Protein AF-A0A965QGJ0-F1 (afdb_monomer_lite)

Structure (mmCIF, N/CA/C/O backbone):
data_AF-A0A965QGJ0-F1
#
_entry.id   AF-A0A965QGJ0-F1
#
loop_
_atom_site.group_PDB
_atom_site.id
_atom_site.type_symbol
_atom_site.label_atom_id
_atom_site.label_alt_id
_atom_site.label_comp_id
_atom_site.label_asym_id
_atom_site.label_entity_id
_atom_site.label_seq_id
_atom_site.pdbx_PDB_ins_code
_atom_site.Cartn_x
_atom_site.Cartn_y
_atom_site.Cartn_z
_atom_site.occupancy
_atom_site.B_iso_or_equiv
_atom_site.auth_seq_id
_atom_site.auth_comp_id
_atom_site.auth_asym_id
_atom_site.auth_atom_id
_atom_site.pdbx_PDB_model_num
ATOM 1 N N . SER A 1 1 ? 8.581 -2.691 -11.499 1.00 82.69 1 SER A N 1
ATOM 2 C CA . SER A 1 1 ? 7.361 -1.918 -11.799 1.00 82.69 1 SER A CA 1
ATOM 3 C C . SER A 1 1 ? 7.189 -0.860 -10.722 1.00 82.69 1 SER A C 1
ATOM 5 O O . SER A 1 1 ? 7.813 -0.966 -9.675 1.00 82.69 1 SER A O 1
ATOM 7 N N . ASN A 1 2 ? 6.398 0.169 -10.992 1.00 88.56 2 ASN A N 1
ATOM 8 C CA . ASN A 1 2 ? 5.977 1.185 -10.043 1.00 88.56 2 ASN A CA 1
ATOM 9 C C . ASN A 1 2 ? 4.496 0.913 -9.718 1.00 88.56 2 ASN A C 1
ATOM 11 O O . ASN A 1 2 ? 3.685 0.806 -10.634 1.00 88.56 2 ASN A O 1
ATOM 15 N N . ALA A 1 3 ? 4.162 0.735 -8.443 1.00 91.25 3 ALA A N 1
ATOM 16 C CA . ALA A 1 3 ? 2.790 0.564 -7.985 1.00 91.25 3 ALA A CA 1
ATOM 17 C C . ALA A 1 3 ? 2.453 1.708 -7.029 1.00 91.25 3 ALA A C 1
ATOM 19 O O . ALA A 1 3 ? 3.197 1.960 -6.083 1.00 91.25 3 ALA A O 1
ATOM 20 N N . ASN A 1 4 ? 1.341 2.391 -7.284 1.00 92.56 4 ASN A N 1
ATOM 21 C CA . ASN A 1 4 ? 0.876 3.536 -6.514 1.00 92.56 4 ASN A CA 1
ATOM 22 C C . ASN A 1 4 ? -0.540 3.265 -6.013 1.00 92.56 4 ASN A C 1
ATOM 24 O O . ASN A 1 4 ? -1.401 2.832 -6.783 1.00 92.56 4 ASN A O 1
ATOM 28 N N . VAL A 1 5 ? -0.784 3.591 -4.747 1.00 93.62 5 VAL A N 1
ATOM 29 C CA . VAL A 1 5 ? -2.118 3.575 -4.146 1.00 93.62 5 VAL A CA 1
ATOM 30 C C . VAL A 1 5 ? -2.441 4.984 -3.663 1.00 93.62 5 VAL A C 1
ATOM 32 O O . VAL A 1 5 ? -1.705 5.556 -2.860 1.00 93.62 5 VAL A O 1
ATOM 35 N N . LEU A 1 6 ? -3.533 5.550 -4.166 1.00 93.69 6 LEU A N 1
ATOM 36 C CA . LEU A 1 6 ? -4.090 6.819 -3.712 1.00 93.69 6 LEU A CA 1
ATOM 37 C C . LEU A 1 6 ? -5.013 6.550 -2.521 1.00 93.69 6 LEU A C 1
ATOM 39 O O . LEU A 1 6 ? -5.943 5.749 -2.615 1.00 93.69 6 LEU A O 1
ATOM 43 N N . LEU A 1 7 ? -4.738 7.202 -1.390 1.00 92.06 7 LEU A N 1
ATOM 44 C CA . LEU A 1 7 ? -5.453 6.964 -0.127 1.00 92.06 7 LEU A CA 1
ATOM 45 C C . LEU A 1 7 ? -6.597 7.955 0.131 1.00 92.06 7 LEU A C 1
ATOM 47 O O . LEU A 1 7 ? -7.404 7.724 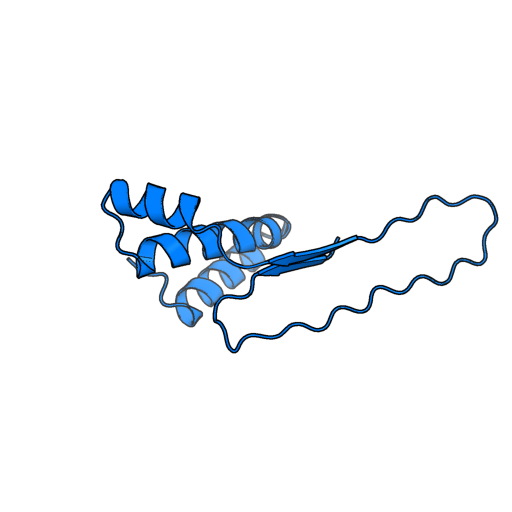1.032 1.00 92.06 7 LEU A O 1
ATOM 51 N N . SER A 1 8 ? -6.675 9.034 -0.648 1.00 90.94 8 SER A N 1
ATOM 52 C CA . SER A 1 8 ? -7.722 10.056 -0.581 1.00 90.94 8 SER A CA 1
ATOM 53 C C . SER A 1 8 ? -8.050 10.591 -1.974 1.00 90.94 8 SER A C 1
ATOM 55 O O . SER A 1 8 ? -7.258 10.435 -2.904 1.00 90.94 8 SER A O 1
ATOM 57 N N . ASP A 1 9 ? -9.199 11.251 -2.102 1.00 88.75 9 ASP A N 1
ATOM 58 C CA . ASP A 1 9 ? -9.654 11.841 -3.369 1.00 88.75 9 ASP A CA 1
ATOM 59 C C . ASP A 1 9 ? -8.792 13.036 -3.810 1.00 88.75 9 ASP A C 1
ATOM 61 O O . ASP A 1 9 ? -8.653 13.300 -5.001 1.00 88.75 9 ASP A O 1
ATOM 65 N N . ASP A 1 10 ? -8.152 13.714 -2.854 1.00 94.06 10 ASP A N 1
ATOM 66 C CA . ASP A 1 10 ? -7.226 14.823 -3.113 1.00 94.06 10 ASP A CA 1
ATOM 67 C C . ASP A 1 10 ? -5.792 14.353 -3.427 1.00 94.06 10 ASP A C 1
ATOM 69 O O . ASP A 1 10 ? -4.909 15.165 -3.725 1.00 94.06 10 ASP A O 1
ATOM 73 N N . ALA A 1 11 ? -5.513 13.049 -3.322 1.00 93.38 11 ALA A N 1
ATOM 74 C CA . ALA A 1 11 ? -4.183 12.519 -3.577 1.00 93.38 11 ALA A CA 1
ATOM 75 C C . ALA A 1 11 ? -3.887 12.488 -5.081 1.00 93.38 11 ALA A C 1
ATOM 77 O O . ALA A 1 11 ? -4.696 12.055 -5.898 1.00 93.38 11 ALA A O 1
ATOM 78 N N . SER A 1 12 ? -2.670 12.885 -5.450 1.00 92.75 12 SER A N 1
ATOM 79 C CA . SER A 1 12 ? -2.182 12.792 -6.824 1.00 92.75 12 SER A CA 1
ATOM 80 C C . SER A 1 12 ? -0.798 12.158 -6.862 1.00 92.75 12 SER A C 1
ATOM 82 O O . SER A 1 12 ? -0.008 12.280 -5.925 1.00 92.75 12 SER A O 1
ATOM 84 N N . VAL A 1 13 ? -0.501 11.461 -7.958 1.00 93.50 13 VAL A N 1
ATOM 85 C CA . VAL A 1 13 ? 0.811 10.863 -8.207 1.00 93.50 13 VAL A CA 1
ATOM 86 C C . VAL A 1 13 ? 1.217 11.107 -9.652 1.00 93.50 13 VAL A C 1
ATOM 88 O O . VAL A 1 13 ? 0.417 10.952 -10.571 1.00 93.50 13 VAL A O 1
ATOM 91 N N . ASN A 1 14 ? 2.477 11.481 -9.855 1.00 90.88 14 ASN A N 1
ATOM 92 C CA . ASN A 1 14 ? 3.058 11.680 -11.177 1.00 90.88 14 ASN A CA 1
ATOM 93 C C . ASN A 1 14 ? 4.104 10.592 -11.413 1.00 90.88 14 ASN A C 1
ATOM 95 O O . ASN A 1 14 ? 5.086 10.503 -10.679 1.00 90.88 14 ASN A O 1
ATOM 99 N N . SER A 1 15 ? 3.899 9.762 -12.435 1.00 87.81 15 SER A N 1
ATOM 100 C CA . SER A 1 15 ? 4.825 8.690 -12.805 1.00 87.81 15 SER A CA 1
ATOM 101 C C . SER A 1 15 ? 5.259 8.870 -14.255 1.00 87.81 15 SER A C 1
ATOM 103 O O . SER A 1 15 ? 4.419 8.913 -15.151 1.00 87.81 15 SER A O 1
ATOM 105 N N . LYS A 1 16 ? 6.570 8.986 -14.486 1.00 87.25 16 LYS A N 1
ATOM 106 C CA . LYS A 1 16 ? 7.169 9.150 -15.817 1.00 87.25 16 LYS A CA 1
ATOM 107 C C . LYS A 1 16 ? 8.239 8.071 -16.036 1.00 87.25 16 LYS A C 1
ATOM 109 O O . LYS A 1 16 ? 9.406 8.313 -15.735 1.00 87.25 16 LYS A O 1
ATOM 114 N N . PRO A 1 17 ? 7.863 6.852 -16.463 1.00 82.81 17 PRO A N 1
ATOM 115 C CA . PRO A 1 17 ? 8.842 5.828 -16.801 1.00 82.81 17 PRO A CA 1
ATOM 116 C C . PRO A 1 17 ? 9.514 6.175 -18.136 1.00 82.81 17 PRO A C 1
ATOM 118 O O . PRO A 1 17 ? 8.836 6.359 -19.143 1.00 82.81 17 PRO A O 1
ATOM 121 N N . GLU A 1 18 ? 10.842 6.240 -18.150 1.00 86.19 18 GLU A N 1
ATOM 122 C CA . GLU A 1 18 ? 11.637 6.504 -19.353 1.00 86.19 18 GLU A CA 1
ATOM 123 C C . GLU A 1 18 ? 12.730 5.442 -19.493 1.00 86.19 18 GLU A C 1
ATOM 125 O O . GLU A 1 18 ? 13.313 4.999 -18.503 1.00 86.19 18 GLU A O 1
ATOM 130 N N . LEU A 1 19 ? 12.979 5.007 -20.728 1.00 85.38 19 LEU A N 1
ATOM 131 C CA . LEU A 1 19 ? 14.059 4.090 -21.079 1.00 85.38 19 LEU A CA 1
ATOM 132 C C . LEU A 1 19 ? 14.720 4.589 -22.362 1.00 85.38 19 LEU A C 1
ATOM 134 O O . LEU A 1 19 ? 14.054 4.719 -23.387 1.00 85.38 19 LEU A O 1
ATOM 138 N N . GLU A 1 20 ? 16.030 4.801 -22.318 1.00 82.00 20 GLU A N 1
ATOM 139 C CA . GLU A 1 20 ? 16.854 4.999 -23.508 1.00 82.00 20 GLU A CA 1
ATOM 140 C C . GLU A 1 20 ? 17.665 3.724 -23.756 1.00 82.00 20 GLU A C 1
ATOM 142 O O . GLU A 1 20 ? 18.445 3.298 -22.902 1.00 82.00 20 GLU A O 1
ATOM 147 N N . ILE A 1 21 ? 17.453 3.080 -24.906 1.00 84.75 21 ILE A N 1
ATOM 148 C CA . ILE A 1 21 ? 18.085 1.801 -25.252 1.00 84.75 21 ILE A CA 1
ATOM 149 C C . ILE A 1 21 ? 18.922 1.978 -26.514 1.00 84.75 21 ILE A C 1
ATOM 151 O O . ILE A 1 21 ? 18.393 2.242 -27.589 1.00 84.75 21 ILE A O 1
ATOM 155 N N . TYR A 1 22 ? 20.232 1.773 -26.376 1.00 81.06 22 TYR A N 1
ATOM 156 C CA . TYR A 1 22 ? 21.216 1.927 -27.455 1.00 81.06 22 TYR A CA 1
ATOM 157 C C . TYR A 1 22 ? 21.789 0.587 -27.958 1.00 81.06 22 TYR A C 1
ATOM 159 O O . TYR A 1 22 ? 22.742 0.573 -28.733 1.00 81.06 22 TYR A O 1
ATOM 167 N N . ALA A 1 23 ? 21.244 -0.546 -27.501 1.00 87.75 23 ALA A N 1
ATOM 168 C CA . ALA A 1 23 ? 21.747 -1.889 -27.793 1.00 87.75 23 ALA A CA 1
ATOM 169 C C . ALA A 1 23 ? 20.730 -2.730 -28.582 1.00 87.75 23 ALA A C 1
ATOM 171 O O . ALA A 1 23 ? 19.523 -2.592 -28.399 1.00 87.75 23 ALA A O 1
ATOM 172 N N . ASN A 1 24 ? 21.238 -3.629 -29.432 1.00 74.12 24 ASN A N 1
ATOM 173 C CA . ASN A 1 24 ? 20.435 -4.360 -30.421 1.00 74.12 24 ASN A CA 1
ATOM 174 C C . ASN A 1 24 ? 19.792 -5.660 -29.902 1.00 74.12 24 ASN A C 1
ATOM 176 O O . ASN A 1 24 ? 18.939 -6.209 -30.592 1.00 74.12 24 ASN A O 1
ATOM 180 N N . ASP A 1 25 ? 20.177 -6.156 -28.722 1.00 76.56 25 ASP A N 1
ATOM 181 C CA . ASP A 1 25 ? 19.645 -7.413 -28.171 1.00 76.56 25 ASP A CA 1
ATOM 182 C C . ASP A 1 25 ? 19.352 -7.291 -26.671 1.00 76.56 25 ASP A C 1
ATOM 184 O O . ASP A 1 25 ? 20.080 -7.790 -25.813 1.00 76.56 25 ASP A O 1
ATOM 188 N N . VAL A 1 26 ? 18.296 -6.544 -26.342 1.00 83.81 26 VAL A N 1
ATOM 189 C CA . VAL A 1 26 ? 17.818 -6.406 -24.963 1.00 83.81 26 VAL A CA 1
ATOM 190 C C . VAL A 1 26 ? 16.306 -6.579 -24.884 1.00 83.81 26 VAL A C 1
ATOM 192 O O . VAL A 1 26 ? 15.556 -6.131 -25.750 1.00 83.81 26 VAL A O 1
ATOM 195 N N . LYS A 1 27 ? 15.844 -7.204 -23.797 1.00 78.56 27 LYS A N 1
ATOM 196 C CA . LYS A 1 27 ? 14.441 -7.171 -23.376 1.00 78.56 27 LYS A CA 1
ATOM 197 C C . LYS A 1 27 ? 14.333 -6.256 -22.173 1.00 78.56 27 LYS A C 1
ATOM 199 O O . LYS A 1 27 ? 14.863 -6.563 -21.108 1.00 78.56 27 LYS A O 1
ATOM 204 N N . CYS A 1 28 ? 13.624 -5.151 -22.342 1.00 81.06 28 CYS A N 1
ATOM 205 C CA . CYS A 1 28 ? 13.368 -4.208 -21.267 1.00 81.06 28 CYS A CA 1
ATOM 206 C C . CYS A 1 28 ? 11.863 -4.023 -21.105 1.00 81.06 28 CYS A C 1
ATOM 208 O O . CYS A 1 28 ? 11.128 -3.905 -22.082 1.00 81.06 28 CYS A O 1
ATOM 210 N N . SER A 1 29 ? 11.414 -3.984 -19.857 1.00 82.50 29 SER A N 1
ATOM 211 C CA . SER A 1 29 ? 10.029 -3.698 -19.505 1.00 82.50 29 SER A CA 1
ATOM 212 C C . SER A 1 29 ? 10.001 -2.709 -18.355 1.00 82.50 29 SER A C 1
ATOM 214 O O . SER A 1 29 ? 10.733 -2.866 -17.377 1.00 82.50 29 SER A O 1
ATOM 216 N N . HIS A 1 30 ? 9.105 -1.741 -18.439 1.00 84.81 30 HIS A N 1
ATOM 217 C CA . HIS A 1 30 ? 8.658 -0.951 -17.305 1.00 84.81 30 HIS A CA 1
ATOM 218 C C . HIS A 1 30 ? 7.144 -1.119 -17.187 1.00 84.81 30 HIS A C 1
ATOM 220 O O . HIS A 1 30 ? 6.462 -1.470 -18.145 1.00 84.81 30 HIS A O 1
ATOM 226 N N . GLY A 1 31 ? 6.614 -0.879 -15.999 1.00 83.56 31 GLY A N 1
ATOM 227 C CA . GLY A 1 31 ? 5.179 -0.890 -15.762 1.00 83.56 31 GLY A CA 1
ATOM 228 C C . GLY A 1 31 ? 4.893 0.042 -14.608 1.00 83.56 31 GLY A C 1
ATOM 229 O O . GLY A 1 31 ? 5.630 0.000 -13.621 1.00 83.56 31 GLY A O 1
ATOM 230 N N . SER A 1 32 ? 3.879 0.887 -14.755 1.00 88.31 32 SER A N 1
ATOM 231 C CA . SER A 1 32 ? 3.387 1.776 -13.709 1.00 88.31 32 SER A CA 1
ATOM 232 C C . SER A 1 32 ? 1.894 1.528 -13.535 1.00 88.31 32 SER A C 1
ATOM 234 O O . SER A 1 32 ? 1.163 1.515 -14.521 1.00 88.31 32 SER A O 1
ATOM 236 N N . THR A 1 33 ? 1.456 1.248 -12.312 1.00 90.31 33 THR A N 1
ATOM 237 C CA . THR A 1 33 ? 0.046 1.036 -11.960 1.00 90.31 33 THR A CA 1
ATOM 238 C C . THR A 1 33 ? -0.331 2.037 -10.884 1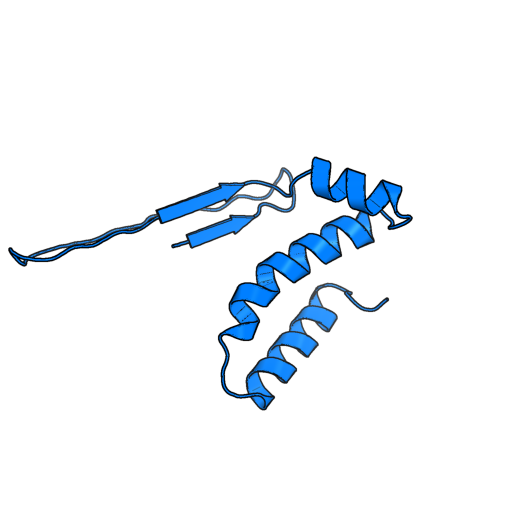.00 90.31 33 THR A C 1
ATOM 240 O O . THR A 1 33 ? 0.420 2.222 -9.928 1.00 90.31 33 THR A O 1
ATOM 243 N N . THR A 1 34 ? -1.489 2.668 -11.031 1.00 90.31 34 THR A N 1
ATOM 244 C CA . THR A 1 34 ? -2.040 3.598 -10.045 1.00 90.31 34 THR A CA 1
ATOM 245 C C . THR A 1 34 ? -3.501 3.250 -9.825 1.00 90.31 34 THR A C 1
ATOM 247 O O . THR A 1 34 ? -4.240 3.087 -10.795 1.00 90.31 34 THR A O 1
ATOM 250 N N . GLY A 1 35 ? -3.912 3.142 -8.567 1.00 90.94 35 GLY A N 1
ATOM 251 C CA . GLY A 1 35 ? -5.296 2.873 -8.192 1.00 90.94 35 GLY A CA 1
ATOM 252 C C . GLY A 1 35 ? -5.611 3.364 -6.786 1.00 90.94 35 GLY A C 1
ATOM 253 O O . GLY A 1 35 ? -4.766 3.964 -6.126 1.00 90.94 35 GLY A O 1
ATOM 254 N N . GLN A 1 36 ? -6.833 3.111 -6.339 1.00 92.62 36 GLN A N 1
ATOM 255 C CA . GLN A 1 36 ? -7.262 3.312 -4.955 1.00 92.62 36 GLN A CA 1
ATOM 256 C C . GLN A 1 36 ? -7.299 1.962 -4.224 1.00 92.62 36 GLN A C 1
ATOM 258 O O . GLN A 1 36 ? -7.032 0.916 -4.821 1.00 92.62 36 GLN A O 1
ATOM 263 N N . LEU A 1 37 ? -7.597 1.984 -2.923 1.00 93.12 37 LEU A N 1
ATOM 264 C CA . LEU A 1 37 ? -7.849 0.757 -2.168 1.00 93.12 37 LEU A CA 1
ATOM 265 C C . LEU A 1 37 ? -9.056 0.010 -2.753 1.00 93.12 37 LEU A C 1
ATOM 267 O O . LEU A 1 37 ? -10.027 0.626 -3.186 1.00 93.12 37 LEU A O 1
ATOM 271 N N . ASP A 1 38 ? -8.986 -1.320 -2.750 1.00 92.62 38 ASP A N 1
ATOM 272 C CA . ASP A 1 38 ? -10.098 -2.172 -3.167 1.00 92.62 38 ASP A CA 1
ATOM 273 C C . ASP A 1 38 ? -11.228 -2.091 -2.130 1.00 92.62 38 ASP A C 1
ATOM 275 O O . ASP A 1 38 ? -11.117 -2.607 -1.013 1.00 92.62 38 ASP A O 1
ATOM 279 N N . GLU A 1 39 ? -12.315 -1.415 -2.495 1.00 94.12 39 GLU A N 1
ATOM 280 C CA . GLU A 1 39 ? -13.464 -1.217 -1.614 1.00 94.12 39 GLU A CA 1
ATOM 281 C C . GLU A 1 39 ? -14.206 -2.532 -1.310 1.00 94.12 39 GLU A C 1
ATOM 283 O O . GLU A 1 39 ? -14.789 -2.650 -0.230 1.00 94.12 39 GLU A O 1
ATOM 288 N N . ASP A 1 40 ? -14.110 -3.562 -2.161 1.00 96.75 40 ASP A N 1
ATOM 289 C CA . ASP A 1 40 ? -14.653 -4.891 -1.852 1.00 96.75 40 ASP A CA 1
ATOM 290 C C . ASP A 1 40 ? -13.826 -5.567 -0.750 1.00 96.75 40 ASP A C 1
ATOM 292 O O . ASP A 1 40 ? -14.377 -6.184 0.169 1.00 96.75 40 ASP A O 1
ATOM 296 N N . ALA A 1 41 ? -12.499 -5.399 -0.777 1.00 95.44 41 ALA A N 1
ATOM 297 C CA . ALA A 1 41 ? -11.617 -5.869 0.289 1.00 95.44 41 ALA A CA 1
ATOM 298 C C . ALA A 1 41 ? -11.865 -5.114 1.608 1.00 95.44 41 ALA A C 1
ATOM 300 O O . ALA A 1 41 ? -11.928 -5.734 2.677 1.00 95.44 41 ALA A O 1
ATOM 301 N N . VAL A 1 42 ? -12.068 -3.791 1.547 1.00 95.94 42 VAL A N 1
ATOM 302 C CA . VAL A 1 42 ? -12.461 -2.979 2.712 1.00 95.94 42 VAL A CA 1
ATOM 303 C C . VAL A 1 42 ? -13.797 -3.472 3.267 1.00 95.94 42 VAL A C 1
ATOM 305 O O . VAL A 1 42 ? -13.901 -3.745 4.465 1.00 95.94 42 VAL A O 1
ATOM 308 N N . PHE A 1 43 ? -14.810 -3.642 2.415 1.00 96.88 43 PHE A N 1
ATOM 309 C CA . PHE A 1 43 ? -16.127 -4.151 2.796 1.00 96.88 43 PHE A CA 1
ATOM 310 C C . PHE A 1 43 ? -16.037 -5.535 3.449 1.00 96.88 43 PHE A C 1
ATOM 312 O O . PHE A 1 43 ? -16.625 -5.768 4.507 1.00 96.88 43 PHE A O 1
ATOM 319 N N . TYR A 1 44 ? -15.247 -6.440 2.876 1.00 97.69 44 TYR A N 1
ATOM 320 C CA . TYR A 1 44 ? -15.045 -7.791 3.391 1.00 97.69 44 TYR A CA 1
ATOM 321 C C . TYR A 1 44 ? -14.406 -7.814 4.787 1.00 97.69 44 TYR A C 1
ATOM 323 O O . TYR A 1 44 ? -14.833 -8.582 5.657 1.00 97.69 44 TYR A O 1
ATOM 331 N N . LEU A 1 45 ? -13.398 -6.969 5.025 1.00 97.31 45 LEU A N 1
ATOM 332 C CA . LEU A 1 45 ? -12.766 -6.821 6.340 1.00 97.31 45 LEU A CA 1
ATOM 333 C C . LEU A 1 45 ? -13.728 -6.198 7.355 1.00 97.31 45 LEU A C 1
ATOM 335 O O . LEU A 1 45 ? -13.807 -6.656 8.497 1.00 97.31 45 LEU A O 1
ATOM 339 N N . ARG A 1 46 ? -14.519 -5.207 6.934 1.00 97.38 46 ARG A N 1
ATOM 340 C CA . ARG A 1 46 ? -15.560 -4.602 7.774 1.00 97.38 46 ARG A CA 1
ATOM 341 C C . ARG A 1 46 ? -16.637 -5.603 8.175 1.00 97.38 46 ARG A C 1
ATOM 343 O O . ARG A 1 46 ? -17.016 -5.651 9.341 1.00 97.38 46 ARG A O 1
ATOM 350 N N . ALA A 1 47 ? -17.076 -6.458 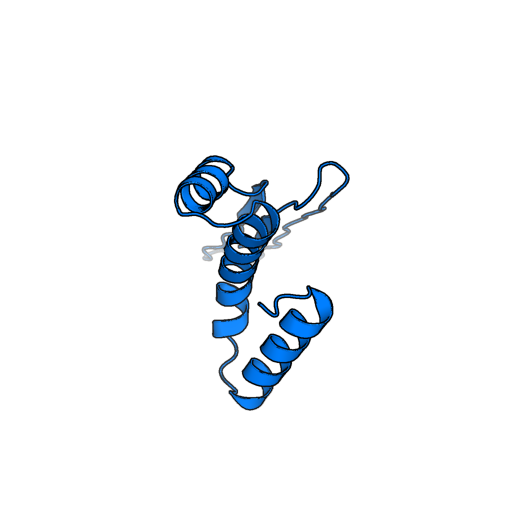7.252 1.00 97.69 47 ALA A N 1
ATOM 351 C CA . ALA A 1 47 ? -18.020 -7.539 7.539 1.00 97.69 47 ALA A CA 1
ATOM 352 C C . ALA A 1 47 ? -17.477 -8.552 8.569 1.00 97.69 47 ALA A C 1
ATOM 354 O O . ALA A 1 47 ? -18.252 -9.247 9.223 1.00 97.69 47 ALA A O 1
ATOM 355 N N . ARG A 1 48 ? -16.151 -8.612 8.752 1.00 97.00 48 ARG A N 1
ATOM 356 C CA . ARG A 1 48 ? -15.467 -9.412 9.783 1.00 97.00 48 ARG A CA 1
ATOM 357 C C . ARG A 1 48 ? -15.241 -8.672 11.103 1.00 97.00 48 ARG A C 1
ATOM 359 O O . ARG A 1 48 ? -14.561 -9.198 11.978 1.00 97.00 48 ARG A O 1
ATOM 366 N N . GLY A 1 49 ? -15.820 -7.485 11.266 1.00 96.06 49 GLY A N 1
ATOM 367 C CA . GLY A 1 49 ? -15.793 -6.728 12.516 1.00 96.06 49 GLY A CA 1
ATOM 368 C C . GLY A 1 49 ? -14.673 -5.695 12.621 1.00 96.06 49 GLY A C 1
ATOM 369 O O . GLY A 1 49 ? -14.536 -5.076 13.674 1.00 96.06 49 GLY A O 1
ATOM 370 N N . LEU A 1 50 ? -13.888 -5.465 11.563 1.00 96.25 50 LEU A N 1
ATOM 371 C CA . LEU A 1 50 ? -12.928 -4.361 11.562 1.00 96.25 50 LEU A CA 1
ATOM 372 C C . LEU A 1 50 ? -13.652 -3.028 11.358 1.00 96.25 50 LEU A C 1
ATOM 374 O O . LEU A 1 50 ? -14.575 -2.910 10.550 1.00 96.25 50 LEU A O 1
ATOM 378 N N . SER A 1 51 ? -13.187 -1.990 12.055 1.00 95.75 51 SER A N 1
ATOM 379 C CA . SER A 1 51 ? -13.575 -0.623 11.708 1.00 95.75 51 SER A CA 1
ATOM 380 C C . SER A 1 51 ? -13.090 -0.289 10.294 1.00 95.75 51 SER A C 1
ATOM 382 O O . SER A 1 51 ? -12.116 -0.864 9.807 1.00 95.75 51 SER A O 1
ATOM 384 N N . GLU A 1 52 ? -13.735 0.669 9.632 1.00 94.12 52 GLU A N 1
ATOM 385 C CA . GLU A 1 52 ? -13.292 1.132 8.314 1.00 94.12 52 GLU A CA 1
ATOM 386 C C . GLU A 1 52 ? -11.841 1.635 8.341 1.00 94.12 52 GLU A C 1
ATOM 388 O O . GLU A 1 52 ? -11.047 1.259 7.480 1.00 94.12 52 GLU A O 1
ATOM 393 N N . LYS A 1 53 ? -11.468 2.394 9.385 1.00 92.00 53 LYS A N 1
ATOM 394 C CA . LYS A 1 53 ? -10.086 2.846 9.614 1.00 92.00 53 LYS A CA 1
ATOM 395 C C . LYS A 1 53 ? -9.134 1.650 9.695 1.00 92.00 53 LYS A C 1
ATOM 397 O O . LYS A 1 53 ? -8.150 1.607 8.968 1.00 92.00 53 LYS A O 1
ATOM 402 N N . SER A 1 54 ? -9.448 0.658 10.528 1.00 92.50 54 SER A N 1
ATOM 403 C CA . SER A 1 54 ? -8.609 -0.534 10.711 1.00 92.50 54 SER A CA 1
ATOM 404 C C . SER A 1 54 ? -8.490 -1.364 9.430 1.00 92.50 54 SER A C 1
ATOM 406 O O . SER A 1 54 ? -7.404 -1.836 9.113 1.00 92.50 54 SER A O 1
ATOM 408 N N . ALA A 1 55 ? -9.579 -1.520 8.670 1.00 94.94 55 ALA A N 1
ATOM 409 C CA . ALA A 1 55 ? -9.581 -2.250 7.405 1.00 94.94 55 ALA A CA 1
ATOM 410 C C . ALA A 1 55 ? -8.683 -1.571 6.357 1.00 94.94 55 ALA A C 1
ATOM 412 O O . ALA A 1 55 ? -7.818 -2.221 5.771 1.00 94.94 55 ALA A O 1
ATOM 413 N N . ARG A 1 56 ? -8.835 -0.252 6.168 1.00 93.06 56 ARG A N 1
ATOM 414 C CA . ARG A 1 56 ? -8.007 0.533 5.236 1.00 93.06 56 ARG A CA 1
ATOM 415 C C . ARG A 1 56 ? -6.534 0.547 5.663 1.00 93.06 56 ARG A C 1
ATOM 417 O O . ARG A 1 56 ? -5.660 0.364 4.814 1.00 93.06 56 ARG A O 1
ATOM 424 N N . SER A 1 57 ? -6.250 0.689 6.961 1.00 92.19 57 SER A N 1
ATOM 425 C CA . SER A 1 57 ? -4.885 0.600 7.499 1.00 92.19 57 SER A CA 1
ATOM 426 C C . SER A 1 57 ? -4.257 -0.768 7.247 1.00 92.19 57 SER A C 1
ATOM 428 O O . SER A 1 57 ? -3.112 -0.828 6.813 1.00 92.19 57 SER A O 1
ATOM 430 N N . LEU A 1 58 ? -5.004 -1.859 7.443 1.00 92.56 58 LEU A N 1
ATOM 431 C CA . LEU A 1 58 ? -4.506 -3.216 7.210 1.00 92.56 58 LEU A CA 1
ATOM 432 C C . LEU A 1 58 ? -4.137 -3.449 5.738 1.00 92.56 58 LEU A C 1
ATOM 434 O O . LEU A 1 58 ? -3.071 -3.988 5.451 1.00 92.56 58 LEU A O 1
ATOM 438 N N . ILE A 1 59 ? -4.985 -3.013 4.801 1.00 93.94 59 ILE A N 1
ATOM 439 C CA . ILE A 1 59 ? -4.700 -3.138 3.362 1.00 93.94 59 ILE A CA 1
ATOM 440 C C . ILE A 1 59 ? -3.479 -2.287 2.982 1.00 93.94 59 ILE A C 1
ATOM 442 O O . ILE A 1 59 ? -2.596 -2.752 2.263 1.00 93.94 59 ILE A O 1
ATOM 446 N N . THR A 1 60 ? -3.387 -1.064 3.510 1.00 93.25 60 THR A N 1
ATOM 447 C CA . THR A 1 60 ? -2.239 -0.170 3.275 1.00 93.25 60 THR A CA 1
ATOM 448 C C . THR A 1 60 ? -0.941 -0.766 3.826 1.00 93.25 60 THR A C 1
ATOM 450 O O . THR A 1 60 ? 0.094 -0.733 3.161 1.00 93.25 60 THR A O 1
ATOM 453 N N . GLN A 1 61 ? -0.993 -1.359 5.021 1.00 92.12 61 GLN A N 1
ATOM 454 C CA . GLN A 1 61 ? 0.142 -2.048 5.622 1.00 92.12 61 GLN A CA 1
ATOM 455 C C . GLN A 1 61 ? 0.574 -3.236 4.762 1.00 92.12 61 GLN A C 1
ATOM 457 O O . GLN A 1 61 ? 1.756 -3.357 4.463 1.00 92.12 61 GLN A O 1
ATOM 462 N N . ALA A 1 62 ? -0.365 -4.070 4.303 1.00 91.75 62 ALA A N 1
ATOM 463 C CA . ALA A 1 62 ? -0.060 -5.197 3.424 1.00 91.75 62 ALA A CA 1
ATOM 464 C C . ALA A 1 62 ? 0.637 -4.753 2.124 1.00 91.75 62 ALA A C 1
ATOM 466 O O . ALA A 1 62 ? 1.598 -5.393 1.701 1.00 91.75 62 ALA A O 1
ATOM 467 N N . PHE A 1 63 ? 0.209 -3.630 1.538 1.00 92.94 63 PHE A N 1
ATOM 468 C CA . PHE A 1 63 ? 0.843 -3.046 0.354 1.00 92.94 63 PHE A CA 1
ATOM 469 C C . PHE A 1 63 ? 2.300 -2.620 0.611 1.00 92.94 63 PHE A C 1
ATOM 471 O O . PHE A 1 63 ? 3.186 -2.908 -0.191 1.00 92.94 63 PHE A O 1
ATOM 478 N N . ILE A 1 64 ? 2.576 -1.965 1.743 1.00 92.25 64 ILE A N 1
ATOM 479 C CA . ILE A 1 64 ? 3.927 -1.486 2.087 1.00 92.25 64 ILE A CA 1
ATOM 480 C C . ILE A 1 64 ? 4.848 -2.637 2.514 1.00 92.25 64 ILE A C 1
ATOM 482 O O . ILE A 1 64 ? 6.039 -2.622 2.190 1.00 92.25 64 ILE A O 1
ATOM 486 N N . THR A 1 65 ? 4.317 -3.647 3.206 1.00 91.00 65 THR A N 1
ATOM 487 C CA . THR A 1 65 ? 5.087 -4.806 3.681 1.00 91.00 65 THR A CA 1
ATOM 488 C C . THR A 1 65 ? 5.820 -5.518 2.542 1.00 91.00 65 THR A C 1
ATOM 490 O O . THR A 1 65 ? 6.971 -5.900 2.727 1.00 91.00 65 THR A O 1
ATOM 493 N N . GLU A 1 66 ? 5.243 -5.594 1.335 1.00 89.50 66 GLU A N 1
ATOM 494 C CA . GLU A 1 66 ? 5.915 -6.190 0.167 1.00 89.50 66 GLU A CA 1
ATOM 495 C C . GLU A 1 66 ? 7.257 -5.507 -0.173 1.00 89.50 66 GLU A C 1
ATOM 497 O O . GL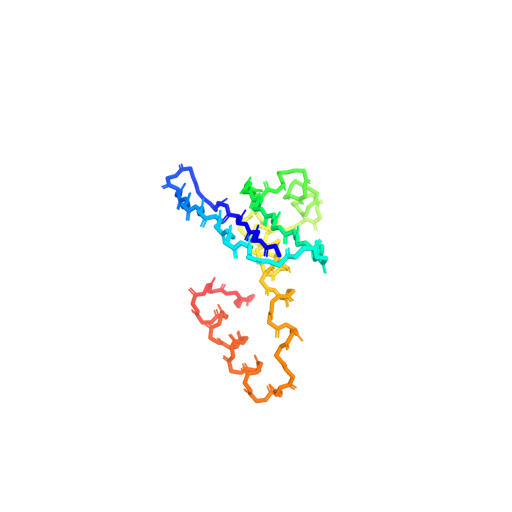U A 1 66 ? 8.189 -6.136 -0.682 1.00 89.50 66 GLU A O 1
ATOM 502 N N . VAL A 1 67 ? 7.374 -4.205 0.099 1.00 92.44 67 VAL A N 1
ATOM 503 C CA . VAL A 1 67 ? 8.612 -3.439 -0.096 1.00 92.44 67 VAL A CA 1
ATOM 504 C C . VAL A 1 67 ? 9.553 -3.628 1.090 1.00 92.44 67 VAL A C 1
ATOM 506 O O . VAL A 1 6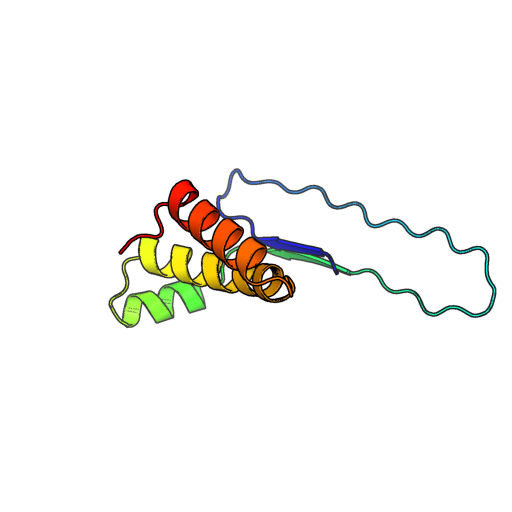7 ? 10.749 -3.844 0.897 1.00 92.44 67 VAL A O 1
ATOM 509 N N . VAL A 1 68 ? 9.022 -3.570 2.312 1.00 93.56 68 VAL A N 1
ATOM 510 C CA . VAL A 1 68 ? 9.807 -3.682 3.550 1.00 93.56 68 VAL A CA 1
ATOM 511 C C . VAL A 1 68 ? 10.452 -5.065 3.690 1.00 93.56 68 VAL A C 1
ATOM 513 O O . VAL A 1 68 ? 11.604 -5.161 4.111 1.00 93.56 68 VAL A O 1
ATOM 516 N N . ASP A 1 69 ? 9.775 -6.131 3.263 1.00 93.12 69 ASP A N 1
ATOM 517 C CA . ASP A 1 69 ? 10.286 -7.506 3.342 1.00 93.12 69 ASP A CA 1
ATOM 518 C C . ASP A 1 69 ? 11.507 -7.764 2.446 1.00 93.12 69 ASP A C 1
ATOM 520 O O . ASP A 1 69 ? 12.269 -8.699 2.701 1.00 93.12 69 ASP A O 1
ATOM 524 N N . LYS A 1 70 ? 11.750 -6.909 1.443 1.00 94.44 70 LYS A N 1
ATOM 525 C CA . LYS A 1 70 ? 12.944 -6.972 0.578 1.00 94.44 70 LYS A CA 1
ATOM 526 C C . LYS A 1 70 ? 14.212 -6.482 1.289 1.00 94.44 70 LYS A C 1
ATOM 528 O O . LYS A 1 70 ? 15.311 -6.680 0.780 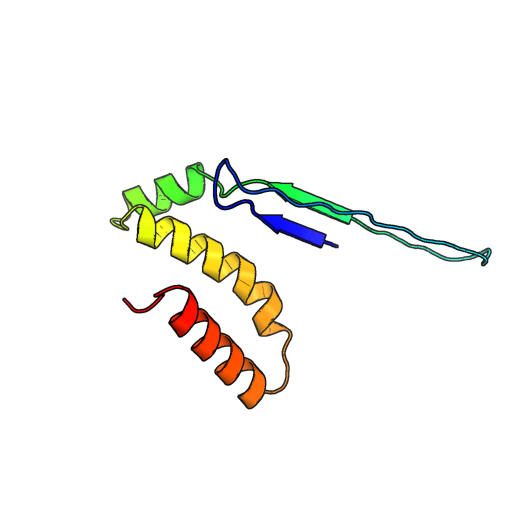1.00 94.44 70 LYS A O 1
ATOM 533 N N . VAL A 1 71 ? 14.089 -5.846 2.457 1.00 96.38 71 VAL A N 1
ATOM 534 C CA . VAL A 1 71 ? 15.232 -5.389 3.259 1.00 96.38 71 VAL A CA 1
ATOM 535 C C . VAL A 1 71 ? 15.840 -6.577 4.002 1.00 96.38 71 VAL A C 1
ATOM 537 O O . VAL A 1 71 ? 15.287 -7.050 4.993 1.00 96.38 71 VAL A O 1
ATOM 540 N N . GLU A 1 72 ? 16.987 -7.071 3.537 1.00 96.00 72 GLU A N 1
ATOM 541 C CA . GLU A 1 72 ? 17.644 -8.265 4.097 1.00 96.00 72 GLU A CA 1
ATOM 542 C C . GLU A 1 72 ? 18.179 -8.059 5.522 1.00 96.00 72 GLU A C 1
ATOM 544 O O . GLU A 1 72 ? 18.081 -8.963 6.352 1.00 96.00 72 GLU A O 1
ATOM 549 N N . GLN A 1 73 ? 18.715 -6.872 5.828 1.00 97.75 73 GLN A N 1
ATOM 550 C CA . GLN A 1 73 ? 19.227 -6.568 7.166 1.00 97.75 73 GLN A CA 1
ATOM 551 C C . GLN A 1 73 ? 18.081 -6.376 8.156 1.00 97.75 73 GLN A C 1
ATOM 553 O O . GLN A 1 73 ? 17.289 -5.435 8.046 1.00 97.75 73 GLN A O 1
ATOM 558 N N . LYS A 1 74 ? 18.021 -7.261 9.151 1.00 95.75 74 LYS A N 1
ATOM 559 C CA . LYS A 1 74 ? 16.941 -7.312 10.135 1.00 95.75 74 LYS A CA 1
ATOM 560 C C . LYS A 1 74 ? 16.828 -6.014 10.930 1.00 95.75 74 LYS A C 1
ATOM 562 O O . LYS A 1 74 ? 15.731 -5.505 11.103 1.00 95.75 74 LYS A O 1
ATOM 567 N N . GLU A 1 75 ? 17.947 -5.446 11.358 1.00 97.12 75 GLU A N 1
ATOM 568 C CA . GLU A 1 75 ? 17.988 -4.222 12.160 1.00 97.12 75 GLU A CA 1
ATOM 569 C C . GLU A 1 75 ? 17.392 -3.034 11.393 1.00 97.12 75 GLU A C 1
ATOM 571 O O . GLU A 1 75 ? 16.656 -2.225 11.956 1.00 97.12 75 GLU A O 1
ATOM 576 N N . VAL A 1 76 ? 17.665 -2.958 10.086 1.00 97.12 76 VAL A N 1
ATOM 577 C CA . VAL A 1 76 ? 17.114 -1.922 9.202 1.00 97.12 76 VAL A CA 1
ATOM 578 C C . VAL A 1 76 ? 15.622 -2.155 8.971 1.00 97.12 76 VAL A C 1
ATOM 580 O O . VAL A 1 76 ? 14.839 -1.207 9.010 1.00 97.12 76 VAL A O 1
ATOM 583 N N . ARG A 1 77 ? 15.210 -3.410 8.769 1.00 96.19 77 ARG A N 1
ATOM 584 C CA . ARG A 1 77 ? 13.799 -3.774 8.607 1.00 96.19 77 ARG A CA 1
ATOM 585 C C . ARG A 1 77 ? 12.980 -3.419 9.847 1.00 96.19 77 ARG A C 1
ATOM 587 O O . ARG A 1 77 ? 11.961 -2.744 9.721 1.00 96.19 77 ARG A O 1
ATOM 594 N N . ASP A 1 78 ? 13.454 -3.815 11.026 1.00 94.62 78 ASP A N 1
ATOM 595 C CA . ASP A 1 78 ? 12.809 -3.539 12.311 1.00 94.62 78 ASP A CA 1
ATOM 596 C C . ASP A 1 78 ? 12.717 -2.023 12.551 1.00 94.62 78 ASP A C 1
ATOM 598 O O . ASP A 1 78 ? 11.682 -1.510 12.979 1.00 94.62 78 ASP A O 1
ATOM 602 N N . PHE A 1 79 ? 13.775 -1.275 12.215 1.00 95.81 79 PHE A N 1
ATOM 603 C CA . PHE A 1 79 ? 13.765 0.187 12.275 1.00 95.81 79 PHE A CA 1
ATOM 604 C C . PHE A 1 79 ? 12.673 0.799 11.381 1.00 95.81 79 PHE A C 1
ATOM 606 O O . PHE A 1 79 ? 11.911 1.650 11.842 1.00 95.81 79 PHE A O 1
ATOM 613 N N . ILE A 1 80 ? 12.559 0.351 10.126 1.00 95.12 80 ILE A N 1
ATOM 614 C CA . ILE A 1 80 ? 11.538 0.837 9.185 1.00 95.12 80 ILE A CA 1
ATOM 615 C C . ILE A 1 80 ? 10.131 0.504 9.690 1.00 95.12 80 ILE A C 1
ATOM 617 O O . ILE A 1 80 ? 9.265 1.377 9.689 1.00 95.12 80 ILE A O 1
ATOM 621 N N . GLN A 1 81 ? 9.903 -0.727 10.155 1.00 91.94 81 GLN A N 1
ATOM 622 C CA . GLN A 1 81 ? 8.607 -1.151 10.693 1.00 91.94 81 GLN A CA 1
ATOM 623 C C . GLN A 1 81 ? 8.184 -0.290 11.886 1.00 91.94 81 GLN A C 1
ATOM 625 O O . GLN A 1 81 ? 7.066 0.224 11.900 1.00 91.94 81 GLN A O 1
ATOM 630 N N . ASN A 1 82 ? 9.091 -0.052 12.836 1.00 92.38 82 ASN A N 1
ATOM 631 C CA . ASN A 1 82 ? 8.822 0.819 13.980 1.00 92.38 82 ASN A CA 1
ATOM 632 C C . ASN A 1 82 ? 8.485 2.249 13.539 1.00 92.38 82 ASN A C 1
ATOM 634 O O . ASN A 1 82 ? 7.549 2.853 14.064 1.00 92.38 82 ASN A O 1
ATOM 638 N N . LYS A 1 83 ? 9.199 2.780 12.538 1.00 93.94 83 LYS A N 1
ATOM 639 C CA . LYS A 1 83 ? 8.938 4.129 12.028 1.00 93.94 83 LYS A CA 1
ATOM 640 C C . LYS A 1 83 ? 7.586 4.242 11.321 1.00 93.94 83 LYS A C 1
ATOM 642 O O . LYS A 1 83 ? 6.911 5.256 11.474 1.00 93.94 83 LYS A O 1
ATOM 647 N N . LEU A 1 84 ? 7.172 3.213 10.581 1.00 91.62 84 LEU A N 1
ATOM 648 C CA . LEU A 1 84 ? 5.854 3.165 9.939 1.00 91.62 84 LEU A CA 1
ATOM 649 C C . LEU A 1 84 ? 4.721 3.130 10.971 1.00 91.62 84 LEU A C 1
ATOM 651 O O . LEU A 1 84 ? 3.736 3.847 10.809 1.00 91.62 84 LEU A O 1
ATOM 655 N N . VAL A 1 85 ? 4.882 2.351 12.044 1.00 89.19 85 VAL A N 1
ATOM 656 C CA . VAL A 1 85 ? 3.905 2.296 13.143 1.00 89.19 85 VAL A CA 1
ATOM 657 C C . VAL A 1 85 ? 3.755 3.659 13.819 1.00 89.19 85 VAL A C 1
ATOM 659 O O . VAL A 1 85 ? 2.630 4.105 14.025 1.00 89.19 85 VAL A O 1
ATOM 662 N N . GLU A 1 86 ? 4.868 4.342 14.100 1.00 89.88 86 GLU A N 1
ATOM 663 C CA . GLU A 1 86 ? 4.877 5.685 14.697 1.00 89.88 86 GLU A CA 1
ATOM 664 C C . GLU A 1 86 ? 4.194 6.731 13.799 1.00 89.88 86 GLU A C 1
ATOM 666 O O . GLU A 1 86 ? 3.418 7.552 14.281 1.00 89.88 86 GLU A O 1
ATOM 671 N N . LEU A 1 87 ? 4.469 6.708 12.489 1.00 89.25 87 LEU A N 1
ATOM 672 C CA . LEU A 1 87 ? 3.947 7.699 11.540 1.00 89.25 87 LEU A CA 1
ATOM 673 C C . LEU A 1 87 ? 2.456 7.533 11.238 1.00 89.25 87 LEU A C 1
ATOM 675 O O . LEU A 1 87 ? 1.779 8.521 10.955 1.00 89.25 87 LEU A O 1
ATOM 679 N N . HIS A 1 88 ? 1.960 6.297 11.248 1.00 84.69 88 HIS A N 1
ATOM 680 C CA . HIS A 1 88 ? 0.607 5.981 10.794 1.00 84.69 88 HIS A CA 1
ATOM 681 C C . HIS A 1 88 ? -0.345 5.542 11.908 1.00 84.69 88 HIS A C 1
ATOM 683 O O . HIS A 1 88 ? -1.477 5.161 11.601 1.00 84.69 88 HIS A O 1
ATOM 689 N N . ASP A 1 89 ? 0.084 5.615 13.175 1.00 79.56 89 ASP A N 1
ATOM 690 C CA . ASP A 1 89 ? -0.723 5.217 14.335 1.00 79.56 89 ASP A CA 1
ATOM 691 C C . ASP A 1 89 ? -1.302 3.802 14.140 1.00 79.56 89 ASP A C 1
ATOM 693 O O . ASP A 1 89 ? -2.487 3.534 14.334 1.00 79.56 89 ASP A O 1
ATOM 697 N N . TRP A 1 90 ? -0.457 2.887 13.649 1.00 78.94 90 TRP A N 1
ATOM 698 C CA . TRP A 1 90 ? -0.827 1.484 13.409 1.00 78.94 90 TRP A CA 1
ATOM 699 C C . TRP A 1 90 ? -0.787 0.632 14.683 1.00 78.94 90 TRP A C 1
ATOM 701 O O . TRP A 1 90 ? -0.866 -0.595 14.622 1.00 78.94 90 TRP A O 1
ATOM 711 N N . THR A 1 91 ? -0.662 1.266 15.845 1.00 63.06 91 THR A N 1
ATOM 712 C CA . THR A 1 91 ? -0.867 0.624 17.138 1.00 63.06 91 THR A CA 1
ATOM 713 C C . THR A 1 91 ? -2.352 0.335 17.346 1.00 63.06 91 THR A C 1
ATOM 715 O O . THR A 1 91 ? -3.176 1.245 17.285 1.00 63.06 91 THR A O 1
ATOM 718 N N . ASN A 1 92 ? -2.673 -0.947 17.557 1.00 48.53 92 ASN A N 1
ATOM 719 C CA . ASN A 1 92 ? -3.989 -1.398 18.025 1.00 48.53 92 ASN A CA 1
ATOM 720 C C . ASN A 1 92 ? -4.344 -0.785 19.381 1.00 48.53 92 ASN A C 1
ATOM 722 O O . ASN A 1 92 ? -3.448 -0.778 20.258 1.00 48.53 92 ASN A O 1
#

Secondary structure (DSSP, 8-state):
-EEEEE-STT-------------SS------EEEEE--HHHHHHHHHTT--HHHHHHHHHHHHHHHHHTT---HHHHHHHHHHHHHHHT---

Radius of gyration: 17.27 Å; chains: 1; bounding box: 40×24×48 Å

Foldseek 3Di:
DAEEEDADPPDDDDDDDDDDDPDDDDDDDDDYYYYYDDVVQLVVVVVVPDDSLLSSVVSVCVVCVVVLVPPPDPVVSVVVVVVCCVVSVNDD

Sequence (92 aa):
SNANVLLSDDASVNSKPELEIYANDVKCSHGSTTGQLDEDAVFYLRARGLSEKSARSLITQAFITEVVDKVEQKEVRDFIQNKLVELHDWTN

pLDDT: mean 90.19, std 7.45, range [48.53, 97.75]